Protein AF-A0A1B7VLE5-F1 (afdb_monomer)

Foldseek 3Di:
DPLDPPPQQWQLQFPQFADDPDAFTARNVVRDTDHRHHGHDSPGDGNPPVCPVVCVVVVVVPDDPDPPPPDPPPDPDDDD

pLDDT: mean 73.79, std 17.06, range [35.84, 95.56]

Solvent-accessible surface area (backbone atoms only — not comparable to full-atom values): 5151 Å² total; per-residue (Å²): 134,83,76,75,74,62,84,23,69,23,26,62,46,16,62,51,44,43,80,46,85,91,78,25,20,39,28,66,89,73,75,40,83,42,45,42,83,38,71,33,57,99,82,49,43,41,68,68,56,74,55,62,74,57,34,63,71,46,56,77,67,45,76,74,82,71,78,92,80,78,74,89,76,78,76,81,80,80,81,133

Radius of gyration: 23.71 Å; Cα contacts (8 Å, |Δi|>4): 88; chains: 1; bounding box: 35×74×51 Å

Mean predicted aligned error: 15.2 Å

Structure (mmCIF, N/CA/C/O backbone):
data_AF-A0A1B7VLE5-F1
#
_entry.id   AF-A0A1B7VLE5-F1
#
loop_
_atom_site.group_PDB
_atom_site.id
_atom_site.type_symbol
_atom_site.label_atom_id
_atom_site.label_alt_id
_atom_site.label_comp_id
_atom_site.label_asym_id
_atom_site.label_entity_id
_atom_site.label_seq_id
_atom_site.pdbx_PDB_ins_code
_atom_site.Cartn_x
_atom_site.Cartn_y
_atom_site.Cartn_z
_atom_site.occupancy
_atom_site.B_iso_or_equiv
_atom_site.auth_seq_id
_atom_site.auth_comp_id
_atom_site.auth_asym_id
_atom_site.auth_atom_id
_atom_site.pdbx_PDB_model_num
ATOM 1 N N . MET A 1 1 ? 5.170 -0.462 -23.644 1.00 35.84 1 MET A N 1
ATOM 2 C CA . MET A 1 1 ? 5.498 -0.762 -22.233 1.00 35.84 1 MET A CA 1
ATOM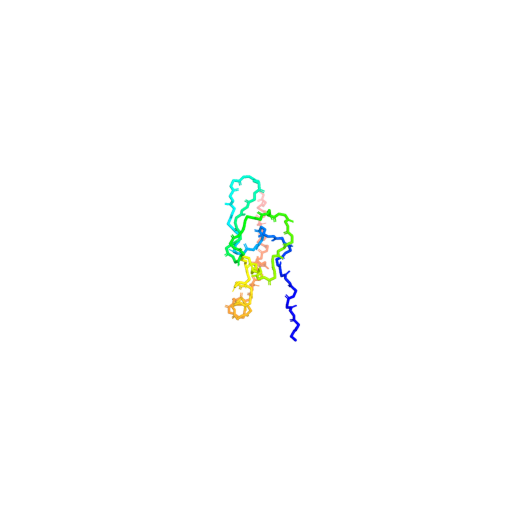 3 C C . MET A 1 1 ? 4.314 -1.499 -21.629 1.00 35.84 1 MET A C 1
ATOM 5 O O . MET A 1 1 ? 3.248 -0.911 -21.501 1.00 35.84 1 MET A O 1
ATOM 9 N N . LYS A 1 2 ? 4.431 -2.812 -21.396 1.00 37.72 2 LYS A N 1
ATOM 10 C CA . LYS A 1 2 ? 3.339 -3.594 -20.800 1.00 37.72 2 LYS A CA 1
ATOM 11 C C . LYS A 1 2 ? 3.406 -3.387 -19.293 1.00 37.72 2 LYS A C 1
ATOM 13 O O . LYS A 1 2 ? 4.326 -3.879 -18.652 1.00 37.72 2 LYS A O 1
ATOM 18 N N . LEU A 1 3 ? 2.469 -2.596 -18.775 1.00 49.25 3 LEU A N 1
ATOM 19 C CA . LEU A 1 3 ? 2.302 -2.363 -17.348 1.00 49.25 3 LEU A CA 1
ATOM 20 C C . LEU A 1 3 ? 2.094 -3.723 -16.677 1.00 49.25 3 LEU A C 1
ATOM 22 O O . LEU A 1 3 ? 1.124 -4.428 -16.967 1.00 49.25 3 LEU A O 1
ATOM 26 N N . ILE A 1 4 ? 3.060 -4.109 -15.851 1.00 54.66 4 ILE A N 1
ATOM 27 C CA . ILE A 1 4 ? 3.034 -5.345 -15.081 1.00 54.66 4 ILE A CA 1
ATOM 28 C C . ILE A 1 4 ? 1.745 -5.296 -14.265 1.00 54.66 4 ILE A C 1
ATOM 30 O O . ILE A 1 4 ? 1.478 -4.315 -13.570 1.00 54.66 4 ILE A O 1
ATOM 34 N N . LYS A 1 5 ? 0.887 -6.297 -14.473 1.00 52.81 5 LYS A N 1
ATOM 35 C CA . LYS A 1 5 ? -0.458 -6.367 -13.900 1.00 52.81 5 LYS A CA 1
ATOM 36 C C . LYS A 1 5 ? -0.339 -6.122 -12.402 1.00 52.81 5 LYS A C 1
ATOM 38 O O . LYS A 1 5 ? 0.327 -6.894 -11.724 1.00 52.81 5 LYS A O 1
ATOM 43 N N . SER A 1 6 ? -0.944 -5.027 -11.941 1.00 55.00 6 SER A N 1
ATOM 44 C CA . SER A 1 6 ? -0.978 -4.602 -10.543 1.00 55.00 6 SER A CA 1
ATOM 45 C C . SE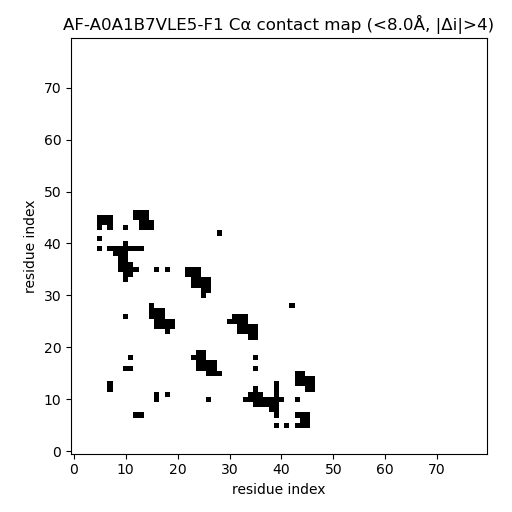R A 1 6 ? -1.175 -5.813 -9.633 1.00 55.00 6 SER A C 1
ATOM 47 O O . SER A 1 6 ? -2.287 -6.329 -9.527 1.00 55.00 6 SER A O 1
ATOM 49 N N . LEU A 1 7 ? -0.092 -6.266 -8.990 1.00 68.56 7 LEU A N 1
ATOM 50 C CA . LEU A 1 7 ? -0.118 -7.326 -7.970 1.00 68.56 7 LEU A CA 1
ATOM 51 C C . LEU A 1 7 ? -1.065 -6.940 -6.823 1.00 68.56 7 LEU A C 1
ATOM 53 O O . LEU A 1 7 ? -1.601 -7.777 -6.105 1.00 68.56 7 LEU A O 1
ATOM 57 N N . THR A 1 8 ? -1.303 -5.639 -6.690 1.00 76.12 8 THR A N 1
ATOM 58 C CA . THR A 1 8 ? -2.198 -5.031 -5.729 1.00 76.12 8 THR A CA 1
ATOM 59 C C . THR A 1 8 ? -3.605 -4.918 -6.320 1.00 76.12 8 THR A C 1
ATOM 61 O O . THR A 1 8 ? -3.883 -4.028 -7.124 1.00 76.12 8 THR A O 1
ATOM 64 N N . SER A 1 9 ? -4.518 -5.809 -5.936 1.00 86.25 9 SER A N 1
ATOM 65 C CA . SER A 1 9 ? -5.915 -5.752 -6.396 1.00 86.25 9 SER A CA 1
ATOM 66 C C . SER A 1 9 ? -6.698 -4.602 -5.750 1.00 86.25 9 SER A C 1
ATOM 68 O O . SER A 1 9 ? -7.532 -3.975 -6.405 1.00 86.25 9 SER A O 1
ATOM 70 N N . THR A 1 10 ? -6.393 -4.277 -4.489 1.00 91.88 10 THR A N 1
ATOM 71 C CA . THR A 1 10 ? -7.093 -3.252 -3.699 1.00 91.88 10 THR A CA 1
ATOM 72 C C . THR A 1 10 ? -6.136 -2.325 -2.951 1.00 91.88 10 THR A C 1
ATOM 74 O O . THR A 1 10 ? -5.024 -2.724 -2.605 1.00 91.88 10 THR A O 1
ATOM 77 N N . CYS A 1 11 ? -6.553 -1.089 -2.664 1.00 91.81 11 CYS A N 1
ATOM 78 C CA . CYS A 1 11 ? -5.736 -0.088 -1.970 1.00 91.81 11 CYS A CA 1
ATOM 79 C C . CYS A 1 11 ? -5.147 -0.610 -0.656 1.00 91.81 11 CYS A C 1
ATOM 81 O O . CYS A 1 11 ? -3.994 -0.313 -0.367 1.00 91.81 11 CYS A O 1
ATOM 83 N N 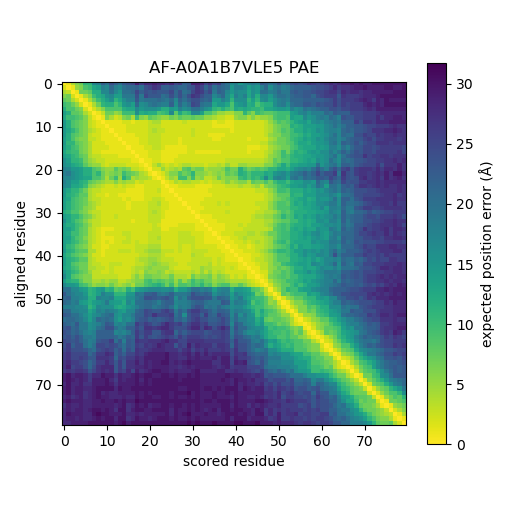. ARG A 1 12 ? -5.875 -1.440 0.102 1.00 91.12 12 ARG A N 1
ATOM 84 C CA . ARG A 1 12 ? -5.387 -1.993 1.377 1.00 91.12 12 ARG A CA 1
ATOM 85 C C . ARG A 1 12 ? -4.119 -2.841 1.239 1.00 91.12 12 ARG A C 1
ATOM 87 O O . ARG A 1 12 ? -3.359 -2.944 2.194 1.00 91.12 12 ARG A O 1
ATOM 94 N N . CYS A 1 13 ? -3.891 -3.444 0.075 1.00 88.69 13 CYS A N 1
ATOM 95 C CA . CYS A 1 13 ? -2.705 -4.257 -0.202 1.00 88.69 13 CYS A CA 1
ATOM 96 C C . CYS A 1 13 ? -1.511 -3.421 -0.707 1.00 88.69 13 CYS A C 1
ATOM 98 O O . CYS A 1 13 ? -0.428 -3.966 -0.935 1.00 88.69 13 CYS A O 1
ATOM 100 N N . CYS A 1 14 ? -1.710 -2.115 -0.921 1.00 89.88 14 CYS A N 1
ATOM 101 C CA . CYS A 1 14 ? -0.683 -1.195 -1.391 1.00 89.88 14 CYS A CA 1
ATOM 102 C C . CYS A 1 14 ? 0.233 -0.776 -0.238 1.00 89.88 14 CYS A C 1
ATOM 104 O O . CYS A 1 14 ? -0.242 -0.376 0.820 1.00 89.88 14 CYS A O 1
ATOM 106 N N . ARG A 1 15 ? 1.547 -0.756 -0.470 1.00 90.31 15 ARG A N 1
ATOM 107 C CA . ARG A 1 15 ? 2.558 -0.267 0.478 1.00 90.31 15 ARG A CA 1
ATOM 108 C C . ARG A 1 15 ? 2.375 1.208 0.852 1.00 90.31 15 ARG A C 1
ATOM 110 O O . ARG A 1 15 ? 2.781 1.610 1.930 1.00 90.31 15 ARG A O 1
ATOM 117 N N . TYR A 1 16 ? 1.772 1.998 -0.033 1.00 91.88 16 TYR A N 1
ATOM 118 C CA . TYR A 1 16 ? 1.513 3.429 0.173 1.00 91.88 16 TYR A CA 1
ATOM 119 C C . TYR A 1 16 ? 0.164 3.719 0.842 1.00 91.88 16 TYR A C 1
ATOM 121 O O . TYR A 1 16 ? -0.244 4.878 0.923 1.00 91.88 16 TYR A O 1
ATOM 129 N N . TYR A 1 17 ? -0.586 2.682 1.221 1.00 93.00 17 TYR A N 1
ATOM 130 C CA . TYR A 1 17 ? -1.844 2.838 1.935 1.00 93.00 17 TYR A CA 1
ATOM 131 C C . TYR A 1 17 ? -1.581 2.863 3.436 1.00 93.00 17 TYR A C 1
ATOM 133 O O . TYR A 1 17 ? -1.119 1.880 4.009 1.00 93.00 17 TYR A O 1
ATOM 141 N N . GLN A 1 18 ? -1.929 3.980 4.065 1.00 94.62 18 GLN A N 1
ATOM 142 C CA . GLN A 1 18 ? -1.860 4.171 5.506 1.00 94.62 18 GLN A CA 1
ATOM 143 C C . GLN A 1 18 ? -3.263 4.022 6.099 1.00 94.62 18 GLN A C 1
ATOM 145 O O . GLN A 1 18 ? -4.096 4.906 5.882 1.00 94.62 18 GLN A O 1
ATOM 150 N N . PRO A 1 19 ? -3.575 2.933 6.824 1.00 93.38 19 PRO A N 1
ATOM 151 C CA . PRO A 1 19 ? -4.888 2.753 7.434 1.00 93.38 19 PRO A CA 1
ATOM 152 C C . PRO A 1 19 ? -5.205 3.888 8.421 1.00 93.38 19 PRO A C 1
ATOM 154 O O . PRO A 1 19 ? -4.406 4.186 9.304 1.00 93.38 19 PRO A O 1
ATOM 157 N N . GLN A 1 20 ? -6.388 4.492 8.309 1.00 93.25 20 GLN A N 1
ATOM 158 C CA . GLN A 1 20 ? -6.897 5.492 9.251 1.00 93.25 20 GLN A CA 1
ATOM 159 C C . GLN A 1 20 ? -8.269 5.069 9.776 1.00 93.25 20 GLN A C 1
ATOM 161 O O . GLN A 1 20 ? -9.285 5.079 9.072 1.00 93.25 20 GLN A O 1
ATOM 166 N N . GLY A 1 21 ? -8.301 4.700 11.057 1.00 86.88 21 GLY A N 1
ATOM 167 C CA . GLY A 1 21 ? -9.516 4.243 11.723 1.00 86.88 21 GLY A CA 1
ATOM 168 C C . GLY A 1 21 ? -10.119 3.000 11.059 1.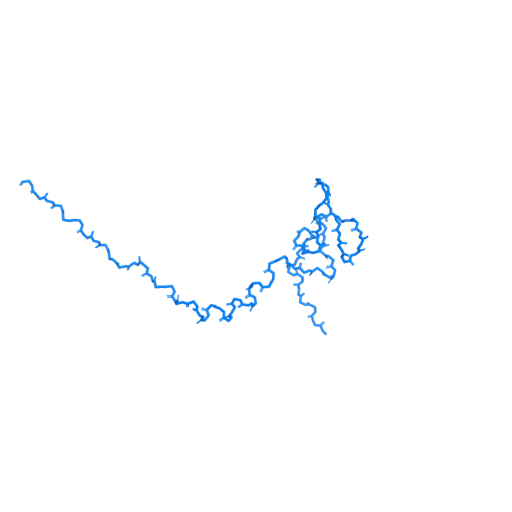00 86.88 21 GLY A C 1
ATOM 169 O O . GLY A 1 21 ? -9.410 2.119 10.578 1.00 86.88 21 GLY A O 1
ATOM 170 N N . ARG A 1 22 ? -11.455 2.907 11.055 1.00 81.56 22 ARG A N 1
ATOM 171 C CA . ARG A 1 22 ? -12.184 1.727 10.544 1.00 81.56 22 ARG A CA 1
ATOM 172 C C . ARG A 1 22 ? -12.637 1.833 9.085 1.00 81.56 22 ARG A C 1
ATOM 174 O O . ARG A 1 22 ? -12.968 0.812 8.495 1.00 81.56 22 ARG A O 1
ATOM 181 N N . ARG A 1 23 ? -12.717 3.042 8.513 1.00 80.81 23 ARG A N 1
ATOM 182 C CA . ARG A 1 23 ? -13.412 3.285 7.228 1.00 80.81 23 ARG A CA 1
ATOM 183 C C . ARG A 1 23 ? -12.498 3.423 6.013 1.00 80.81 23 ARG A C 1
ATOM 185 O O . ARG A 1 23 ? -12.993 3.393 4.890 1.00 80.81 23 ARG A O 1
ATOM 192 N N . GLY A 1 24 ? -11.196 3.582 6.201 1.00 90.00 24 GLY A N 1
ATOM 193 C CA . GLY A 1 24 ? -10.305 3.828 5.079 1.00 90.00 24 GLY A CA 1
ATOM 194 C C . GLY A 1 24 ? -8.892 4.129 5.522 1.00 90.00 24 GLY A C 1
ATOM 195 O O . GLY A 1 24 ? -8.429 3.641 6.553 1.00 90.00 24 GLY A O 1
ATOM 196 N N . GLY A 1 25 ? -8.204 4.898 4.699 1.00 94.69 25 GLY A N 1
ATOM 197 C CA . GLY A 1 25 ? -6.829 5.286 4.915 1.00 94.69 25 GLY A CA 1
ATOM 198 C C . GLY A 1 25 ? -6.426 6.417 3.992 1.00 94.69 25 GLY A C 1
ATOM 199 O O . GLY A 1 25 ? -7.215 6.864 3.162 1.00 94.69 25 GLY A O 1
ATOM 200 N N . MET A 1 26 ? -5.186 6.861 4.119 1.00 95.56 26 MET A N 1
ATOM 201 C CA . MET A 1 26 ? -4.576 7.788 3.175 1.00 95.56 26 MET A CA 1
ATOM 202 C C . MET A 1 26 ? -3.733 7.028 2.170 1.00 95.56 26 MET A C 1
ATOM 204 O O . MET A 1 26 ? -2.961 6.147 2.541 1.00 95.56 26 MET A O 1
ATOM 208 N N . CYS A 1 27 ? -3.850 7.392 0.896 1.00 94.50 27 CYS A N 1
ATOM 209 C CA . CYS A 1 27 ? -2.856 7.004 -0.092 1.00 94.50 27 CYS A CA 1
ATOM 210 C C . CYS A 1 27 ? -1.777 8.085 -0.160 1.00 94.50 27 CYS A C 1
ATOM 212 O O . CYS A 1 27 ? -2.056 9.198 -0.603 1.00 94.50 27 CYS A O 1
ATOM 214 N N . GLU A 1 28 ? -0.544 7.754 0.217 1.00 94.12 28 GLU A N 1
ATOM 215 C CA . GLU A 1 28 ? 0.578 8.706 0.202 1.00 94.12 28 GLU A CA 1
ATOM 216 C C . GLU A 1 28 ? 0.911 9.198 -1.213 1.00 94.12 28 GLU A C 1
ATOM 218 O O . GLU A 1 28 ? 1.263 10.355 -1.402 1.00 94.12 28 GLU A O 1
ATOM 223 N N . LYS A 1 29 ? 0.763 8.342 -2.234 1.00 93.06 29 LYS A N 1
ATOM 224 C CA . LYS A 1 29 ? 1.048 8.714 -3.632 1.00 93.06 29 LYS A CA 1
ATOM 225 C C . LYS A 1 29 ? -0.003 9.613 -4.270 1.00 93.06 29 LYS A C 1
ATOM 227 O O . LYS A 1 29 ? 0.317 10.311 -5.223 1.00 93.06 29 LYS A O 1
ATOM 232 N N . LEU A 1 30 ? -1.238 9.573 -3.778 1.00 92.06 30 LEU A N 1
ATOM 233 C CA . LEU A 1 30 ? -2.322 10.429 -4.265 1.00 92.06 30 LEU A CA 1
ATOM 234 C C . LEU A 1 30 ? -2.571 11.628 -3.346 1.00 92.06 30 LEU A C 1
ATOM 236 O O . LEU A 1 30 ? -3.362 12.496 -3.700 1.00 92.06 30 LEU A O 1
ATOM 240 N N . SER A 1 31 ? -1.952 11.648 -2.161 1.00 94.44 31 SER A N 1
ATOM 241 C CA . SER A 1 31 ? -2.217 12.621 -1.097 1.00 94.44 31 SER A CA 1
ATOM 242 C C . SER A 1 31 ? -3.715 12.789 -0.801 1.00 94.44 31 SER A C 1
ATOM 244 O O . SER A 1 31 ? -4.171 13.881 -0.475 1.00 94.44 31 SER A O 1
ATOM 246 N N . ALA A 1 32 ? -4.491 11.704 -0.921 1.00 93.94 32 ALA A N 1
ATOM 247 C CA . ALA A 1 32 ? -5.950 11.713 -0.791 1.00 93.94 3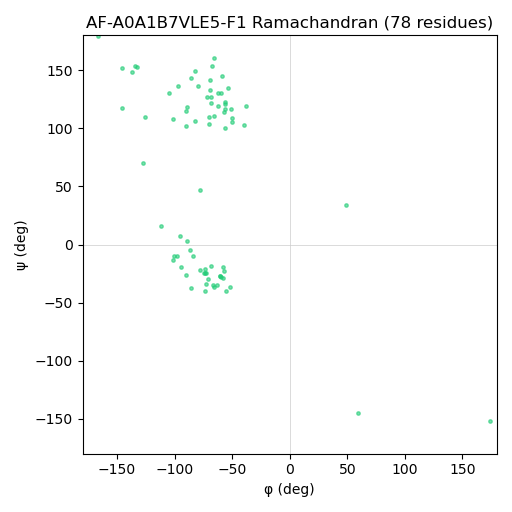2 ALA A CA 1
ATOM 248 C C . ALA A 1 32 ? -6.483 10.523 0.035 1.00 93.94 32 ALA A C 1
ATOM 250 O O . ALA A 1 32 ? -5.872 9.442 0.022 1.00 93.94 32 ALA A O 1
ATOM 251 N N . PRO A 1 33 ? -7.605 10.700 0.762 1.00 94.44 33 PRO A N 1
ATOM 252 C CA . PRO A 1 33 ? -8.244 9.618 1.497 1.00 94.44 33 PRO A CA 1
ATOM 253 C C . PRO A 1 33 ? -8.854 8.615 0.522 1.00 94.44 33 PRO A C 1
ATOM 255 O O . PRO A 1 33 ? -9.542 8.979 -0.430 1.00 94.44 33 PRO A O 1
ATOM 258 N N . VAL A 1 34 ? -8.603 7.334 0.766 1.00 93.75 34 VAL A N 1
ATOM 259 C CA . VAL A 1 34 ? -9.085 6.219 -0.051 1.00 93.75 34 VAL A CA 1
ATOM 260 C C . VAL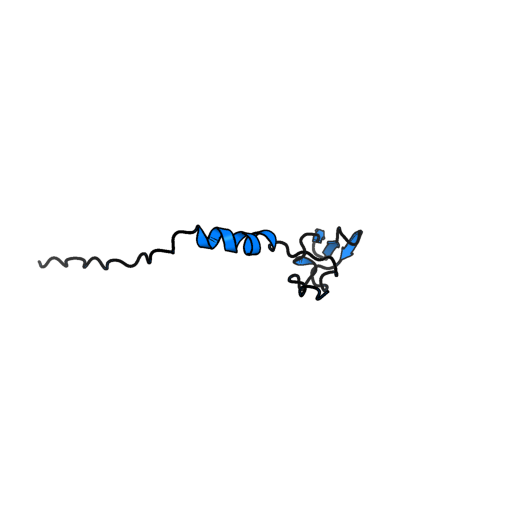 A 1 34 ? -9.681 5.137 0.839 1.00 93.75 34 VAL A C 1
ATOM 262 O O . VAL A 1 34 ? -9.282 4.961 1.994 1.00 93.75 34 VAL A O 1
ATOM 265 N N . GLN A 1 35 ? -10.620 4.357 0.309 1.00 94.00 35 GLN A N 1
ATOM 266 C CA . GLN A 1 35 ? -11.062 3.153 1.007 1.00 94.00 35 GLN A CA 1
ATOM 267 C C . GLN A 1 35 ? -10.160 1.971 0.679 1.00 94.00 35 GLN A C 1
ATOM 269 O O . GLN A 1 35 ? -9.740 1.783 -0.462 1.00 94.00 35 GLN A O 1
ATOM 274 N N . GLY A 1 36 ? -9.917 1.119 1.675 1.00 90.81 36 GLY A N 1
ATOM 275 C CA . GLY A 1 36 ? -9.084 -0.068 1.501 1.00 90.81 36 GLY A CA 1
ATOM 276 C C . GLY A 1 36 ? -9.606 -1.044 0.440 1.00 90.81 36 GLY A C 1
ATOM 277 O O . GLY A 1 36 ? -8.804 -1.735 -0.176 1.00 90.81 36 GLY A O 1
ATOM 278 N N . VAL A 1 37 ? -10.922 -1.071 0.200 1.00 91.31 37 VAL A N 1
ATOM 279 C CA . VAL A 1 37 ? -11.587 -1.962 -0.771 1.00 91.31 37 VAL A CA 1
ATOM 280 C C . VAL A 1 37 ? -11.569 -1.439 -2.209 1.00 91.31 37 VAL A C 1
ATOM 282 O O . VAL A 1 37 ? -11.939 -2.165 -3.127 1.00 91.31 37 VAL A O 1
ATOM 285 N N . TRP A 1 38 ? -11.165 -0.187 -2.429 1.00 92.88 38 TRP A N 1
ATOM 286 C CA . TRP A 1 38 ? -11.088 0.368 -3.778 1.00 92.88 38 TRP A CA 1
ATOM 287 C C . TRP A 1 38 ? -9.991 -0.307 -4.584 1.00 92.88 38 TRP A C 1
ATOM 289 O O . TRP A 1 38 ? -8.998 -0.772 -4.023 1.00 92.88 38 TRP A O 1
ATOM 299 N N . LYS A 1 39 ? -10.150 -0.315 -5.911 1.00 91.38 39 LYS A N 1
ATOM 300 C CA . LYS A 1 39 ? -9.090 -0.739 -6.824 1.00 91.38 39 LYS A CA 1
ATOM 301 C C . LYS A 1 39 ? -7.824 0.063 -6.531 1.00 91.38 39 LYS A C 1
ATOM 303 O O . LYS A 1 39 ? -7.883 1.282 -6.378 1.00 91.38 39 LYS A O 1
ATOM 308 N N . ALA A 1 40 ? -6.694 -0.632 -6.463 1.00 89.88 40 ALA A N 1
ATOM 309 C CA . ALA A 1 40 ? -5.419 0.014 -6.204 1.00 89.88 40 ALA A CA 1
ATOM 310 C C . ALA A 1 40 ? -5.101 1.070 -7.279 1.00 89.88 40 ALA A C 1
ATOM 312 O O . ALA A 1 40 ? -5.453 0.913 -8.453 1.00 89.88 40 ALA A O 1
ATOM 313 N N . CYS A 1 41 ? -4.446 2.159 -6.872 1.00 88.19 41 CYS A N 1
ATOM 314 C CA . CYS A 1 41 ? -4.067 3.227 -7.791 1.00 88.19 41 CYS A CA 1
ATOM 315 C C . CYS A 1 41 ? -3.029 2.740 -8.826 1.00 88.19 41 CYS A C 1
ATOM 317 O O . CYS A 1 41 ? -2.333 1.755 -8.578 1.00 88.19 41 CYS A O 1
ATOM 319 N N . PRO A 1 42 ? -2.858 3.436 -9.969 1.00 86.31 42 PRO A N 1
ATOM 320 C CA . PRO A 1 42 ? -1.854 3.065 -10.976 1.00 86.31 42 PRO A CA 1
ATOM 321 C C . PRO A 1 42 ? -0.410 3.033 -10.451 1.00 86.31 42 PRO A C 1
ATOM 323 O O . PRO A 1 42 ? 0.449 2.399 -11.051 1.00 86.31 42 PRO A O 1
ATOM 326 N N . PHE A 1 43 ? -0.155 3.702 -9.324 1.00 86.31 43 PHE A N 1
ATOM 327 C CA . PHE A 1 43 ? 1.140 3.765 -8.645 1.00 86.31 43 PHE A CA 1
ATOM 328 C C . PHE A 1 43 ? 1.284 2.727 -7.523 1.00 86.31 43 PHE A C 1
ATOM 330 O O . PHE A 1 43 ? 2.221 2.811 -6.731 1.00 86.31 43 PHE A O 1
ATOM 337 N N . ALA A 1 44 ? 0.333 1.802 -7.379 1.00 87.00 44 ALA A N 1
ATOM 338 C CA . ALA A 1 44 ? 0.322 0.881 -6.259 1.00 87.00 44 ALA A CA 1
ATOM 339 C C . ALA A 1 44 ? 1.481 -0.116 -6.327 1.00 87.00 44 ALA A C 1
ATOM 341 O O . ALA A 1 44 ? 1.633 -0.851 -7.299 1.00 87.00 44 ALA A O 1
ATOM 342 N N . LEU A 1 45 ? 2.242 -0.196 -5.238 1.00 84.44 45 LEU A N 1
ATOM 343 C CA . LEU A 1 45 ? 3.231 -1.246 -5.017 1.00 84.44 45 LEU A CA 1
ATOM 344 C C . LEU A 1 45 ? 2.682 -2.223 -3.989 1.00 84.44 45 LEU A C 1
ATOM 346 O O . LEU A 1 45 ? 2.217 -1.788 -2.938 1.00 84.44 45 LEU A O 1
ATOM 350 N N . ALA A 1 46 ? 2.724 -3.525 -4.267 1.00 79.12 46 ALA A 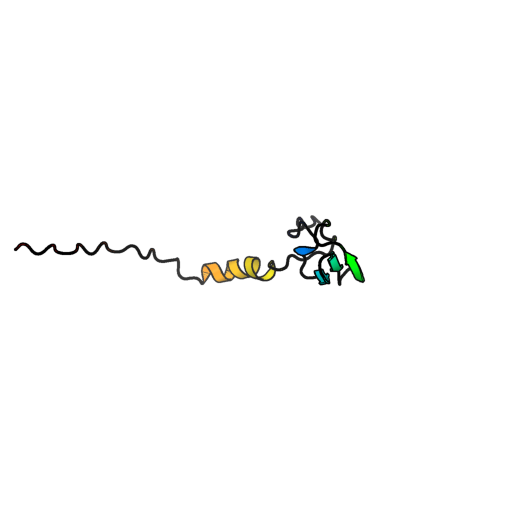N 1
ATOM 351 C CA . ALA A 1 46 ? 2.261 -4.501 -3.287 1.00 79.12 46 ALA A CA 1
ATOM 352 C C . ALA A 1 46 ? 3.225 -4.538 -2.089 1.00 79.12 46 ALA A C 1
ATOM 354 O O . ALA A 1 46 ? 4.444 -4.422 -2.240 1.00 79.12 46 ALA A O 1
ATOM 355 N N . ALA A 1 47 ? 2.670 -4.682 -0.884 1.00 76.75 47 ALA A N 1
ATOM 356 C CA . ALA A 1 47 ? 3.437 -4.598 0.361 1.00 76.75 47 ALA A CA 1
ATOM 357 C C . ALA A 1 47 ? 4.591 -5.620 0.451 1.00 76.75 47 ALA A C 1
ATOM 359 O O . ALA A 1 47 ? 5.616 -5.327 1.060 1.00 76.75 47 ALA A O 1
ATOM 360 N N . PHE A 1 48 ? 4.449 -6.779 -0.202 1.00 69.62 48 PHE A N 1
ATOM 361 C CA . PHE A 1 48 ? 5.368 -7.918 -0.087 1.00 69.62 48 PHE A CA 1
ATOM 362 C C . PHE A 1 48 ? 6.188 -8.221 -1.361 1.00 69.62 48 PHE A C 1
ATOM 364 O O . PHE A 1 48 ? 6.770 -9.295 -1.474 1.00 69.62 48 PHE A O 1
ATOM 371 N N . VAL A 1 49 ? 6.277 -7.298 -2.329 1.00 62.47 49 VAL A N 1
ATOM 372 C CA . VAL A 1 49 ? 6.924 -7.582 -3.636 1.00 62.47 49 VAL A CA 1
ATOM 373 C C . VAL A 1 49 ? 8.451 -7.671 -3.551 1.00 62.47 49 VAL A C 1
ATOM 375 O O . VAL A 1 49 ? 9.067 -8.363 -4.346 1.00 62.47 49 VAL A O 1
ATOM 378 N N . THR A 1 50 ? 9.098 -7.054 -2.565 1.00 54.31 50 THR A N 1
ATOM 379 C CA . THR A 1 50 ? 10.570 -7.037 -2.535 1.00 54.31 50 THR A CA 1
ATOM 380 C C . THR A 1 50 ? 11.204 -8.370 -2.135 1.00 54.31 50 THR A C 1
ATOM 382 O O . THR A 1 50 ? 12.372 -8.585 -2.448 1.00 54.31 50 THR A O 1
ATOM 385 N N . SER A 1 51 ? 10.487 -9.278 -1.455 1.00 53.44 51 SER A N 1
ATOM 386 C CA . SER A 1 51 ? 11.114 -10.532 -1.014 1.00 53.44 51 SER A CA 1
ATOM 387 C C . SER A 1 51 ? 11.099 -11.620 -2.080 1.00 53.44 51 SER A C 1
ATOM 389 O O . SER A 1 51 ? 12.082 -12.332 -2.163 1.00 53.4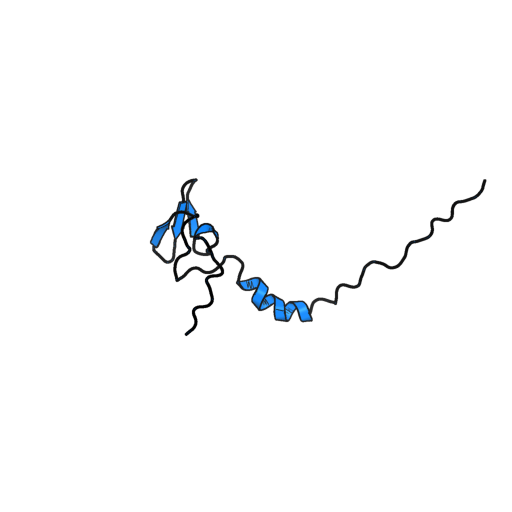4 51 SER A O 1
ATOM 391 N N . TRP A 1 52 ? 10.044 -11.768 -2.889 1.00 55.72 52 TRP A N 1
ATOM 392 C CA . TRP A 1 52 ? 9.933 -12.904 -3.822 1.00 55.72 52 TRP A CA 1
ATOM 393 C C . TRP A 1 52 ? 10.875 -12.783 -5.032 1.00 55.72 52 TRP A C 1
ATOM 395 O O . TRP A 1 52 ? 11.530 -13.760 -5.367 1.00 55.72 52 TRP A O 1
ATOM 405 N N . GLU A 1 53 ? 11.054 -11.590 -5.612 1.00 56.84 53 GLU A N 1
ATOM 406 C CA . GLU A 1 53 ? 12.031 -11.371 -6.699 1.00 56.84 53 GLU A CA 1
ATOM 407 C C . GLU A 1 53 ? 13.483 -11.544 -6.211 1.00 56.84 53 GLU A C 1
ATOM 409 O O . GLU A 1 53 ? 14.330 -12.076 -6.924 1.00 56.84 53 GLU A O 1
ATOM 414 N N . THR A 1 54 ? 13.767 -11.159 -4.961 1.00 54.47 54 THR A N 1
ATOM 415 C CA . THR A 1 54 ? 15.080 -11.366 -4.315 1.00 54.47 54 THR A CA 1
ATOM 416 C C . THR A 1 54 ? 15.264 -12.814 -3.823 1.00 54.47 54 THR A C 1
ATOM 418 O O . THR A 1 54 ? 16.391 -13.288 -3.645 1.00 54.47 54 THR A O 1
ATOM 421 N N . LEU A 1 55 ? 14.164 -13.548 -3.610 1.00 52.91 55 LEU A N 1
ATOM 422 C CA . LEU A 1 55 ? 14.176 -14.939 -3.159 1.00 52.91 55 LEU A CA 1
ATOM 423 C C . LEU A 1 55 ? 14.661 -15.878 -4.258 1.00 52.91 55 LEU A C 1
ATOM 425 O O . LEU A 1 55 ? 15.289 -16.863 -3.912 1.00 52.91 55 LEU A O 1
ATOM 429 N N . GLU A 1 56 ? 14.463 -15.581 -5.543 1.00 60.56 56 GLU A N 1
ATOM 430 C CA . GLU A 1 56 ? 14.964 -16.429 -6.642 1.00 60.56 56 GLU A CA 1
ATOM 431 C C . GLU A 1 56 ? 16.486 -16.669 -6.538 1.00 60.56 56 GLU A C 1
ATOM 433 O O . GLU A 1 56 ? 16.963 -17.793 -6.680 1.00 60.56 56 GLU A O 1
ATOM 438 N N . GLY A 1 57 ? 17.261 -15.641 -6.165 1.00 55.47 57 GLY A N 1
ATOM 439 C CA . GLY A 1 57 ? 18.699 -15.788 -5.892 1.00 55.47 57 GLY A CA 1
ATOM 440 C C . GLY A 1 57 ? 19.017 -16.496 -4.568 1.00 55.47 57 GLY A C 1
ATOM 441 O O . GLY A 1 57 ? 20.075 -17.104 -4.424 1.00 55.47 57 GLY A O 1
ATOM 442 N N . SER A 1 58 ? 18.093 -16.448 -3.608 1.00 54.41 58 SER A N 1
ATOM 443 C CA . SER A 1 58 ? 18.251 -17.041 -2.275 1.00 54.41 58 SER A CA 1
ATOM 444 C C . SER A 1 58 ? 17.767 -18.494 -2.211 1.00 54.41 58 SER A C 1
ATOM 446 O O . SER A 1 58 ? 18.276 -19.264 -1.407 1.00 54.41 58 SER A O 1
ATOM 448 N N . TYR A 1 59 ? 16.827 -18.901 -3.067 1.00 57.84 59 TYR A N 1
ATOM 449 C CA . TYR A 1 59 ? 16.323 -20.269 -3.186 1.00 57.84 59 TYR A CA 1
ATOM 450 C C . TYR A 1 59 ? 17.417 -21.210 -3.690 1.00 57.84 59 TYR A C 1
ATOM 452 O O . TYR A 1 59 ? 17.561 -22.313 -3.173 1.00 57.84 59 TYR A O 1
ATOM 460 N N . ASN A 1 60 ? 18.273 -20.725 -4.592 1.00 59.59 60 ASN A N 1
ATOM 461 C CA . ASN A 1 60 ? 19.470 -21.447 -5.028 1.00 59.59 60 ASN A CA 1
ATOM 462 C C . ASN A 1 60 ? 20.539 -21.571 -3.926 1.00 59.59 60 ASN A C 1
ATOM 464 O O . ASN A 1 60 ? 21.433 -22.406 -4.041 1.00 59.59 60 ASN A O 1
ATOM 468 N N . ALA A 1 61 ? 20.465 -20.743 -2.877 1.00 60.09 61 ALA A N 1
ATOM 469 C CA . ALA A 1 61 ? 21.339 -20.799 -1.706 1.00 60.09 61 ALA A CA 1
ATOM 470 C C . ALA A 1 61 ? 20.701 -21.541 -0.518 1.00 60.09 61 ALA A C 1
ATOM 472 O O . ALA A 1 61 ? 21.392 -21.838 0.460 1.00 60.09 61 ALA A O 1
ATOM 473 N N . LEU A 1 62 ? 19.403 -21.860 -0.581 1.00 62.97 62 LEU A N 1
ATOM 474 C CA . LEU A 1 62 ? 18.782 -22.733 0.402 1.00 62.97 62 LEU A CA 1
ATOM 475 C C . LEU A 1 62 ? 19.300 -24.151 0.148 1.00 62.97 62 LEU A C 1
ATOM 477 O O . LEU A 1 62 ? 19.198 -24.644 -0.978 1.00 62.97 62 LEU A O 1
ATOM 481 N N . PRO A 1 63 ? 19.844 -24.842 1.164 1.00 64.56 63 PRO A N 1
ATOM 482 C CA . PRO A 1 63 ? 20.099 -26.261 1.020 1.00 64.56 63 PRO A CA 1
ATOM 483 C C . PRO A 1 63 ? 18.766 -26.911 0.656 1.00 64.56 63 PRO A C 1
ATOM 485 O O . PRO A 1 63 ? 17.784 -26.738 1.383 1.00 64.56 63 PRO A O 1
ATOM 488 N N . VAL A 1 64 ? 18.731 -27.605 -0.491 1.00 67.19 64 VAL A N 1
ATOM 489 C CA . VAL A 1 64 ? 17.600 -28.435 -0.928 1.00 67.19 64 VAL A CA 1
ATOM 490 C C . VAL A 1 64 ? 17.044 -29.111 0.311 1.00 67.19 64 VAL A C 1
ATOM 492 O O . VAL A 1 64 ? 17.796 -29.800 1.007 1.00 67.19 64 VAL A O 1
ATOM 495 N N . ALA A 1 65 ? 15.773 -28.843 0.621 1.00 67.69 65 ALA A N 1
ATOM 496 C CA . ALA A 1 65 ? 15.117 -29.393 1.794 1.00 67.69 65 ALA A CA 1
ATOM 497 C C . ALA A 1 65 ? 15.362 -30.905 1.802 1.00 67.69 65 ALA A C 1
ATOM 499 O O . ALA A 1 65 ? 14.814 -31.638 0.977 1.00 67.69 65 ALA A O 1
ATOM 500 N N . ARG A 1 66 ? 16.258 -31.368 2.682 1.00 63.59 66 ARG A N 1
ATOM 501 C CA . ARG A 1 66 ? 16.526 -32.796 2.824 1.00 63.59 66 ARG A CA 1
ATOM 502 C C . ARG A 1 66 ? 15.252 -33.378 3.421 1.00 63.59 66 ARG A C 1
ATOM 504 O O . ARG A 1 66 ? 14.850 -32.909 4.487 1.00 63.59 66 ARG A O 1
ATOM 511 N N . PRO A 1 67 ? 14.592 -34.346 2.768 1.00 61.66 67 PRO A N 1
ATOM 512 C CA . PRO A 1 67 ? 13.444 -34.996 3.374 1.00 61.66 67 PRO A CA 1
ATOM 513 C C . PRO A 1 67 ? 13.883 -35.577 4.723 1.00 61.66 67 PRO A C 1
ATOM 515 O O . PRO A 1 67 ? 14.751 -36.447 4.779 1.00 61.66 67 PRO A O 1
ATOM 518 N N . VAL A 1 68 ? 13.300 -35.079 5.818 1.00 61.53 68 VAL A N 1
ATOM 519 C CA . VAL A 1 68 ? 13.499 -35.591 7.188 1.00 61.53 68 VAL A CA 1
ATOM 520 C C . VAL A 1 68 ? 12.659 -36.860 7.375 1.00 61.53 68 VAL A C 1
ATOM 522 O O . VAL A 1 68 ? 11.920 -37.017 8.337 1.00 61.53 68 VAL A O 1
ATOM 525 N N . PHE A 1 69 ? 12.727 -37.774 6.410 1.00 63.19 69 PHE A N 1
ATOM 526 C CA . PHE A 1 69 ? 12.073 -39.075 6.489 1.00 63.19 69 PHE A CA 1
ATOM 527 C C . PHE A 1 69 ? 13.098 -40.173 6.217 1.00 63.19 69 PHE A C 1
ATOM 529 O O . PHE A 1 69 ? 13.095 -40.838 5.189 1.00 63.19 69 PHE A O 1
ATOM 536 N N . ALA A 1 70 ? 13.997 -40.338 7.181 1.00 57.03 70 ALA A N 1
ATOM 537 C CA . ALA A 1 70 ? 14.749 -41.559 7.439 1.00 57.03 70 ALA A CA 1
ATOM 538 C C . ALA A 1 70 ? 14.917 -41.608 8.968 1.00 57.03 70 ALA A C 1
ATOM 540 O O . ALA A 1 70 ? 15.466 -40.677 9.539 1.00 57.03 70 ALA A O 1
ATOM 541 N N . ALA A 1 71 ? 14.422 -42.568 9.735 1.00 53.81 71 ALA A N 1
ATOM 542 C CA . ALA A 1 71 ? 13.825 -43.856 9.449 1.00 53.81 71 ALA A CA 1
ATOM 543 C C . ALA A 1 71 ? 12.731 -44.105 10.499 1.00 53.81 71 ALA A C 1
ATOM 545 O O . ALA A 1 71 ? 12.834 -43.625 11.629 1.00 53.81 71 ALA A O 1
ATOM 546 N N . SER A 1 72 ? 11.708 -44.882 10.149 1.00 62.19 72 SER A N 1
ATOM 547 C CA . SER A 1 72 ? 10.867 -45.552 11.137 1.00 62.19 72 SER A CA 1
ATOM 548 C C . SER A 1 72 ? 11.781 -46.403 12.019 1.00 62.19 72 SER A C 1
ATOM 550 O O . SER A 1 72 ? 12.232 -47.467 11.605 1.00 62.19 72 SER A O 1
ATOM 552 N N . GLN A 1 73 ? 12.117 -45.915 13.211 1.00 60.72 73 GLN A N 1
ATOM 553 C CA . GLN A 1 73 ? 12.718 -46.763 14.226 1.00 60.72 73 GLN A CA 1
ATOM 554 C C . GLN A 1 73 ? 11.622 -47.717 14.685 1.00 60.72 73 GLN A C 1
ATOM 556 O O . GLN A 1 73 ? 10.688 -47.330 15.386 1.00 60.72 73 GLN A O 1
ATOM 561 N N . THR A 1 74 ? 11.713 -48.957 14.212 1.00 55.78 74 THR A N 1
ATOM 562 C CA . THR A 1 74 ? 11.003 -50.101 14.770 1.00 55.78 74 THR A CA 1
ATOM 563 C C . THR A 1 74 ? 11.244 -50.108 16.274 1.00 55.78 74 THR A C 1
ATOM 565 O O . THR A 1 74 ? 12.355 -50.365 16.731 1.00 55.78 74 THR A O 1
ATOM 568 N N . ILE A 1 75 ? 10.204 -49.785 17.036 1.00 61.91 75 ILE A N 1
ATOM 569 C CA . ILE A 1 75 ? 10.162 -49.995 18.480 1.00 61.91 75 ILE A CA 1
ATOM 570 C C . ILE A 1 75 ? 10.280 -51.514 18.678 1.00 61.91 75 ILE A C 1
ATOM 572 O O . ILE A 1 75 ? 9.422 -52.236 18.164 1.00 61.91 75 ILE A O 1
ATOM 576 N N . PRO A 1 76 ? 11.304 -52.044 19.371 1.00 52.78 76 PRO A N 1
ATOM 577 C CA . PRO A 1 76 ? 11.297 -53.447 19.736 1.00 52.78 76 PRO A CA 1
ATOM 578 C C . PRO A 1 76 ? 10.224 -53.624 20.812 1.00 52.78 76 PRO A C 1
ATOM 580 O O . PRO A 1 76 ? 10.376 -53.155 21.939 1.00 52.78 76 PRO A O 1
ATOM 583 N N . SER A 1 77 ? 9.121 -54.284 20.468 1.00 58.94 77 SER A N 1
ATOM 584 C CA . SER A 1 77 ? 8.207 -54.837 21.463 1.00 58.94 77 SER A CA 1
ATOM 585 C C . SER A 1 77 ? 8.945 -55.946 22.214 1.00 58.94 77 SER A C 1
ATOM 587 O O . SER A 1 77 ? 9.248 -56.988 21.631 1.00 58.94 77 SER A O 1
ATOM 589 N N . GLN A 1 78 ? 9.264 -55.709 23.487 1.00 58.53 78 GLN A N 1
ATOM 590 C CA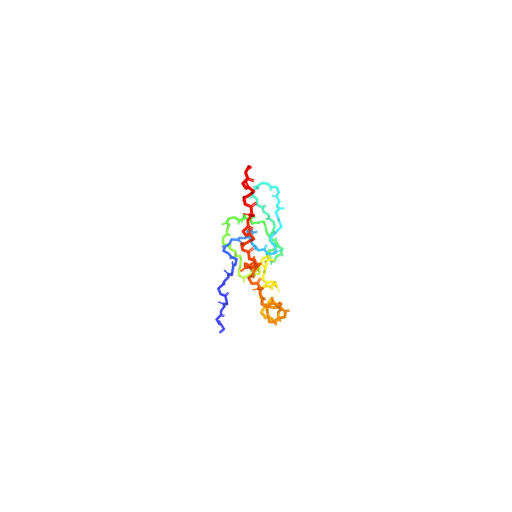 . GLN A 1 78 ? 9.750 -56.747 24.394 1.00 58.53 78 GLN A CA 1
ATOM 591 C C . GLN A 1 78 ? 8.668 -57.825 24.565 1.00 58.53 78 GLN A C 1
ATOM 593 O O . GLN A 1 78 ? 7.526 -57.466 24.863 1.00 58.53 78 GLN A O 1
ATOM 598 N N . PRO A 1 79 ? 8.981 -59.123 24.415 1.00 63.56 79 PRO A N 1
ATOM 599 C CA . PRO A 1 79 ? 8.133 -60.165 24.955 1.00 63.56 79 PRO A CA 1
ATOM 600 C C . PRO A 1 79 ? 8.436 -60.379 26.446 1.00 63.56 79 PRO A C 1
ATOM 602 O O . PRO A 1 79 ? 9.548 -60.134 26.919 1.00 63.56 79 PRO A O 1
ATOM 605 N N . MET A 1 80 ? 7.373 -60.779 27.135 1.00 53.75 80 MET A N 1
ATOM 606 C CA . MET A 1 80 ? 7.232 -61.079 28.560 1.00 53.75 80 MET A CA 1
ATOM 607 C C . MET A 1 80 ? 8.054 -62.292 29.002 1.00 53.75 80 MET A C 1
ATOM 609 O O . MET A 1 80 ? 8.213 -63.218 28.174 1.00 53.75 80 MET A O 1
#

Secondary structure (DSSP, 8-state):
------S-SBGGGBTTEEEETTTEEEETTTTEEE-TTSBPPTT--BTTHHHHHHHHHHHTTS------------------

Sequence (80 aa):
MKLIKSLTSTCRCCRYYQPQGRRGGMCEKLSAPVQGVWKACPFALAAFVTSWETLEGSYNALPVARPVFAASQTIPSQPM

Nearest PDB structures (foldseek):
  2y8n-assembly1_B  TM=8.309E-01  e=2.534E-01  Clostridium scatologenes
  5l95-assembly1_A  TM=2.008E-01  e=8.786E+00  Homo sapiens